Protein AF-A0A090MGS6-F1 (afdb_monomer_lite)

Sequence (67 aa):
MHSEDPKDQLHCVEVFRAFGNANNLAFAELHADIIRKFGRFPHRNTVLGRRTTAEEAAFLADGGFKG

Structure (mmCIF, N/CA/C/O backbone):
data_AF-A0A090MGS6-F1
#
_entry.id   AF-A0A090MGS6-F1
#
loop_
_atom_site.group_PDB
_atom_site.id
_atom_site.type_symbol
_atom_site.label_atom_id
_atom_site.label_alt_id
_atom_site.label_comp_id
_atom_site.label_asym_id
_atom_site.label_entity_id
_atom_site.label_seq_id
_atom_site.pdbx_PDB_ins_code
_atom_site.Cartn_x
_atom_site.Cartn_y
_atom_site.Cartn_z
_atom_site.occupancy
_atom_site.B_iso_or_equiv
_atom_site.auth_seq_id
_atom_site.auth_comp_id
_atom_site.auth_asym_id
_atom_site.auth_atom_id
_atom_site.pdbx_PDB_model_num
ATOM 1 N N . MET A 1 1 ? 4.711 6.126 -5.866 1.00 81.38 1 MET A N 1
ATOM 2 C CA . MET A 1 1 ? 4.793 5.134 -4.770 1.00 81.38 1 MET A CA 1
ATOM 3 C C . MET A 1 1 ? 3.937 5.512 -3.559 1.00 81.38 1 MET A C 1
ATOM 5 O O . MET A 1 1 ? 3.211 4.659 -3.079 1.00 81.38 1 MET A O 1
ATOM 9 N N . HIS A 1 2 ? 3.963 6.756 -3.060 1.00 92.81 2 HIS A N 1
ATOM 10 C CA . HIS A 1 2 ? 3.288 7.108 -1.791 1.00 92.81 2 HIS A CA 1
ATOM 11 C C . HIS A 1 2 ? 1.889 7.748 -1.903 1.00 92.81 2 HIS A C 1
ATOM 13 O O . HIS A 1 2 ? 1.316 8.095 -0.867 1.00 92.81 2 HIS A O 1
ATOM 19 N N . SER A 1 3 ? 1.364 7.929 -3.119 1.00 96.00 3 SER A N 1
ATOM 20 C CA . SER A 1 3 ? -0.004 8.420 -3.359 1.00 96.00 3 SER A CA 1
ATOM 21 C C . SER A 1 3 ? -1.040 7.364 -2.956 1.00 96.00 3 SER A C 1
ATOM 23 O O . SER A 1 3 ? -0.772 6.174 -3.083 1.00 96.00 3 SER A O 1
ATOM 25 N N . GLU A 1 4 ? -2.215 7.769 -2.477 1.00 96.62 4 GLU A N 1
ATOM 26 C CA . GLU A 1 4 ? -3.343 6.848 -2.238 1.00 96.62 4 GLU A CA 1
ATOM 27 C C . GLU A 1 4 ? -4.296 6.764 -3.451 1.00 96.62 4 GLU A C 1
ATOM 29 O O . GLU A 1 4 ? -5.324 6.100 -3.373 1.00 96.62 4 GLU A O 1
ATOM 34 N N . ASP A 1 5 ? -3.950 7.383 -4.590 1.00 97.56 5 ASP A N 1
ATOM 35 C CA . ASP A 1 5 ? -4.694 7.237 -5.847 1.00 97.56 5 ASP A CA 1
ATOM 36 C C . ASP A 1 5 ? -4.287 5.939 -6.585 1.00 97.56 5 ASP A C 1
ATOM 38 O O . ASP A 1 5 ? -3.099 5.732 -6.870 1.00 97.56 5 ASP A O 1
ATOM 42 N N . PRO A 1 6 ? -5.242 5.057 -6.945 1.00 95.94 6 PRO A N 1
ATOM 43 C CA . PRO A 1 6 ? -4.961 3.848 -7.718 1.00 95.94 6 PRO A CA 1
ATOM 44 C C . PRO A 1 6 ? -4.245 4.096 -9.054 1.00 95.94 6 PRO A C 1
ATOM 46 O O . PRO A 1 6 ? -3.410 3.285 -9.456 1.00 95.94 6 PRO A O 1
ATOM 49 N N . LYS A 1 7 ? -4.536 5.200 -9.752 1.00 97.12 7 LYS A N 1
ATOM 50 C CA . LYS A 1 7 ? -3.903 5.528 -11.041 1.00 97.12 7 LYS A CA 1
ATOM 51 C C . LYS A 1 7 ? -2.424 5.843 -10.867 1.00 97.12 7 LYS A C 1
ATOM 53 O O . LYS A 1 7 ? -1.603 5.359 -11.644 1.00 97.12 7 LYS A O 1
ATOM 58 N N . ASP A 1 8 ? -2.080 6.579 -9.815 1.00 97.69 8 ASP A N 1
ATOM 59 C CA . ASP A 1 8 ? -0.689 6.889 -9.487 1.00 97.69 8 ASP A CA 1
ATOM 60 C C . ASP A 1 8 ? 0.096 5.624 -9.130 1.00 97.69 8 ASP A C 1
ATOM 62 O O . ASP A 1 8 ? 1.284 5.521 -9.440 1.00 97.69 8 ASP A O 1
ATOM 66 N N . GLN A 1 9 ? -0.551 4.647 -8.486 1.00 97.81 9 GLN A N 1
ATOM 67 C CA . GLN A 1 9 ? 0.078 3.364 -8.178 1.00 97.81 9 GLN A CA 1
ATOM 68 C C . GLN A 1 9 ? 0.363 2.544 -9.434 1.00 97.81 9 GLN A C 1
ATOM 70 O O . GLN A 1 9 ? 1.479 2.051 -9.591 1.00 97.81 9 GLN A O 1
ATOM 75 N N . LEU A 1 10 ? -0.599 2.450 -10.356 1.00 96.44 10 LEU A N 1
ATOM 76 C CA . LEU A 1 10 ? -0.398 1.758 -11.632 1.00 96.44 10 LEU A CA 1
ATOM 77 C C . LEU A 1 10 ? 0.722 2.409 -12.447 1.00 96.44 10 LEU A C 1
ATOM 79 O O . LEU A 1 10 ? 1.641 1.719 -12.887 1.00 96.44 10 LEU A O 1
ATOM 83 N N . HIS A 1 11 ? 0.710 3.740 -12.550 1.00 96.62 11 HIS A N 1
ATOM 84 C CA . HIS A 1 11 ? 1.776 4.474 -13.225 1.00 96.62 11 HIS A CA 1
ATOM 85 C C . HIS A 1 11 ? 3.144 4.232 -12.566 1.00 96.62 11 HIS A C 1
ATOM 87 O O . HIS A 1 11 ? 4.148 4.019 -13.243 1.00 96.62 11 HIS A O 1
ATOM 93 N N . CYS A 1 12 ? 3.195 4.199 -1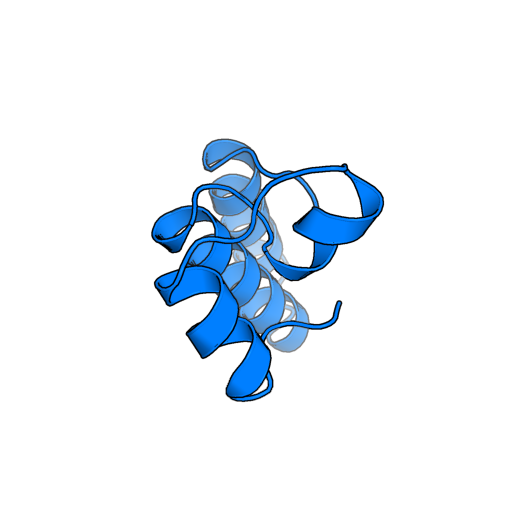1.231 1.00 95.62 12 CYS A N 1
ATOM 94 C CA . CYS A 1 12 ? 4.419 3.904 -10.493 1.00 95.62 12 CYS A CA 1
ATOM 95 C C . CYS A 1 12 ? 4.982 2.512 -10.828 1.00 95.62 12 CYS A C 1
ATOM 97 O O . CYS A 1 12 ? 6.195 2.375 -10.994 1.00 95.62 12 CYS A O 1
ATOM 99 N N . VAL A 1 13 ? 4.123 1.493 -10.930 1.00 96.00 13 VAL A N 1
ATOM 100 C CA . VAL A 1 13 ? 4.523 0.130 -11.317 1.00 96.00 13 VAL A CA 1
ATOM 101 C C . VAL A 1 13 ? 5.078 0.113 -12.740 1.00 96.00 13 VAL A C 1
ATOM 103 O O . VAL A 1 13 ? 6.141 -0.462 -12.968 1.00 96.00 13 VAL A O 1
ATOM 106 N N . GLU A 1 14 ? 4.411 0.775 -13.686 1.00 95.81 14 GLU A N 1
ATOM 107 C CA . GLU A 1 14 ? 4.865 0.862 -15.081 1.00 95.81 14 GLU A CA 1
ATOM 108 C C . GLU A 1 14 ? 6.250 1.506 -15.196 1.00 95.81 14 GLU A C 1
ATOM 110 O O . GLU A 1 14 ? 7.136 0.956 -15.855 1.00 95.81 14 GLU A O 1
ATOM 115 N N . VAL A 1 15 ? 6.467 2.626 -14.500 1.00 94.88 15 VAL A N 1
ATOM 116 C CA . VAL A 1 15 ? 7.757 3.329 -14.488 1.00 94.88 15 VAL A CA 1
ATOM 117 C C . VAL A 1 15 ? 8.866 2.435 -13.933 1.00 94.88 15 VAL A C 1
ATOM 119 O O . VAL A 1 15 ? 9.922 2.310 -14.557 1.00 94.88 15 VAL A O 1
ATOM 122 N N . PHE A 1 16 ? 8.648 1.771 -12.792 1.00 94.06 16 PHE A N 1
ATOM 123 C CA . PHE A 1 16 ? 9.679 0.902 -12.211 1.00 94.06 16 PHE A CA 1
ATOM 124 C C . PHE A 1 16 ? 9.922 -0.370 -13.019 1.00 94.06 16 PHE A C 1
ATOM 126 O O . PHE A 1 16 ? 11.062 -0.834 -13.087 1.00 94.06 16 PHE A O 1
ATOM 133 N N . ARG A 1 17 ? 8.890 -0.895 -13.687 1.00 93.69 17 ARG A N 1
ATOM 134 C CA . ARG A 1 17 ? 9.029 -2.015 -14.619 1.00 93.69 17 ARG A CA 1
ATOM 135 C C . ARG A 1 17 ? 9.902 -1.634 -15.811 1.00 93.69 17 ARG A C 1
ATOM 137 O O . ARG A 1 17 ? 10.788 -2.402 -16.168 1.00 93.69 17 ARG A O 1
ATOM 144 N N . ALA A 1 18 ? 9.700 -0.446 -16.380 1.00 93.44 18 ALA A N 1
ATOM 145 C CA . ALA A 1 18 ? 10.517 0.058 -17.482 1.00 93.44 18 ALA A CA 1
ATOM 146 C C . ALA A 1 18 ? 11.962 0.378 -17.059 1.00 93.44 18 ALA A C 1
ATOM 148 O O . ALA A 1 18 ? 12.891 0.173 -17.835 1.00 93.44 18 ALA A O 1
ATOM 149 N N . PHE A 1 19 ? 12.167 0.851 -15.825 1.00 91.81 19 PHE A N 1
ATOM 150 C CA . PHE A 1 19 ? 13.491 1.205 -15.303 1.00 91.81 19 PHE A CA 1
ATOM 151 C C . PHE A 1 19 ? 14.389 -0.013 -15.006 1.00 91.81 19 PHE A C 1
ATOM 153 O O . PHE A 1 19 ? 15.606 0.127 -14.923 1.00 91.81 19 PHE A O 1
ATOM 160 N N . GLY A 1 20 ? 13.818 -1.211 -14.841 1.00 84.81 20 GLY A N 1
ATOM 161 C CA . GLY A 1 20 ? 14.586 -2.452 -14.679 1.00 84.81 20 GLY A CA 1
ATOM 162 C C . GLY A 1 20 ? 15.207 -2.667 -13.292 1.00 84.81 20 GLY A C 1
ATOM 163 O O . GLY A 1 20 ? 16.075 -3.522 -13.133 1.00 84.81 20 GLY A O 1
ATOM 164 N N . ASN A 1 21 ? 14.769 -1.930 -12.265 1.00 85.00 21 ASN A N 1
ATOM 165 C CA . ASN A 1 21 ? 15.178 -2.180 -10.880 1.00 85.00 21 ASN A CA 1
ATOM 166 C C . ASN A 1 21 ? 14.174 -3.120 -10.194 1.00 85.00 21 ASN A C 1
ATOM 168 O O . ASN A 1 21 ? 13.118 -2.683 -9.735 1.00 85.00 21 ASN A O 1
ATOM 172 N N . ALA A 1 22 ? 14.523 -4.406 -10.115 1.00 84.06 22 ALA A N 1
ATOM 173 C CA . ALA A 1 22 ? 13.648 -5.458 -9.591 1.00 84.06 22 ALA A CA 1
ATOM 174 C C . ALA A 1 22 ? 13.191 -5.219 -8.141 1.00 84.06 22 ALA A C 1
ATOM 176 O O . ALA A 1 22 ? 12.032 -5.473 -7.817 1.00 84.06 22 ALA A O 1
ATOM 1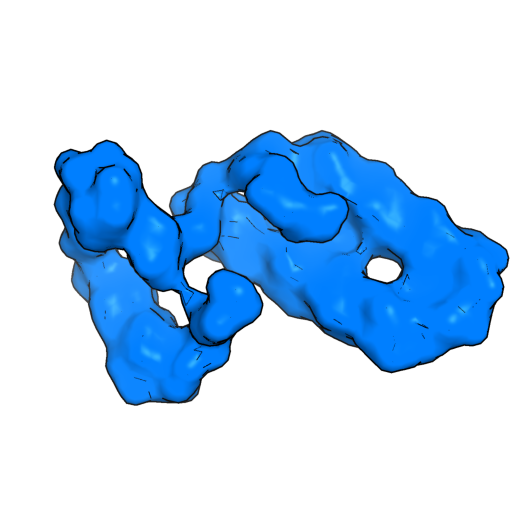77 N N . ASN A 1 23 ? 14.062 -4.678 -7.282 1.00 87.38 23 ASN A N 1
ATOM 178 C CA . ASN A 1 23 ? 13.707 -4.395 -5.890 1.00 87.38 23 ASN A CA 1
ATOM 179 C C . ASN A 1 23 ? 12.644 -3.296 -5.817 1.00 87.38 23 ASN A C 1
ATOM 181 O O . ASN A 1 23 ? 11.617 -3.463 -5.163 1.00 87.38 23 ASN A O 1
ATOM 185 N N . ASN A 1 24 ? 12.851 -2.191 -6.536 1.00 90.12 24 ASN A N 1
ATOM 186 C CA . ASN A 1 24 ? 11.894 -1.086 -6.547 1.00 90.12 24 ASN A CA 1
ATOM 187 C C . ASN A 1 24 ? 10.565 -1.473 -7.206 1.00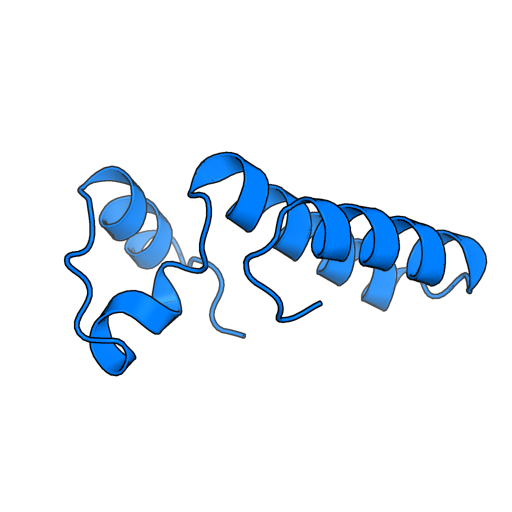 90.12 24 ASN A C 1
ATOM 189 O O . ASN A 1 24 ? 9.519 -0.990 -6.776 1.00 90.12 24 ASN A O 1
ATOM 193 N N . LEU A 1 25 ? 10.593 -2.353 -8.212 1.00 94.19 25 LEU A N 1
ATOM 194 C CA . LEU A 1 25 ? 9.381 -2.895 -8.820 1.00 94.19 25 LEU A CA 1
ATOM 195 C C . LEU A 1 25 ? 8.565 -3.709 -7.810 1.00 94.19 25 LEU A C 1
ATOM 197 O O . LEU A 1 25 ? 7.375 -3.448 -7.666 1.00 94.19 25 LEU A O 1
ATOM 201 N N . ALA A 1 26 ? 9.201 -4.613 -7.058 1.00 93.50 26 ALA A N 1
ATOM 202 C CA . ALA A 1 26 ? 8.514 -5.394 -6.029 1.00 93.50 26 ALA A CA 1
ATOM 203 C C . ALA A 1 26 ? 7.857 -4.490 -4.970 1.00 93.50 26 ALA A C 1
ATOM 205 O O . ALA A 1 26 ? 6.711 -4.710 -4.575 1.00 93.50 26 ALA A O 1
ATOM 206 N N . PHE A 1 27 ? 8.540 -3.416 -4.554 1.00 93.31 27 PHE A N 1
ATOM 207 C CA . PHE A 1 27 ? 7.940 -2.418 -3.667 1.00 93.31 27 PHE A CA 1
ATOM 208 C C . PHE A 1 27 ? 6.773 -1.675 -4.325 1.00 93.31 27 PHE A C 1
ATOM 210 O O . PHE A 1 27 ? 5.750 -1.474 -3.673 1.00 93.31 27 PHE A O 1
ATOM 217 N N . ALA A 1 28 ? 6.887 -1.263 -5.588 1.00 94.88 28 ALA A N 1
ATOM 218 C CA . ALA A 1 28 ? 5.808 -0.576 -6.296 1.00 94.88 28 ALA A CA 1
ATOM 219 C C . ALA A 1 28 ? 4.557 -1.458 -6.439 1.00 94.88 28 ALA A C 1
ATOM 221 O O . ALA A 1 28 ? 3.446 -0.984 -6.207 1.00 94.88 28 ALA A O 1
ATOM 222 N N . GLU A 1 29 ? 4.737 -2.742 -6.752 1.00 95.31 29 GLU A N 1
ATOM 223 C CA . GLU A 1 29 ? 3.649 -3.721 -6.850 1.00 95.31 29 GLU A CA 1
ATOM 224 C C . GLU A 1 29 ? 2.975 -3.936 -5.486 1.00 95.31 29 GLU A C 1
ATOM 226 O O . GLU A 1 29 ? 1.747 -3.881 -5.395 1.00 95.31 29 GLU A O 1
ATOM 231 N N . LEU A 1 30 ? 3.756 -4.034 -4.402 1.00 95.12 30 LEU A N 1
ATOM 232 C CA . LEU A 1 30 ? 3.219 -4.113 -3.040 1.00 95.12 30 LEU A CA 1
ATOM 233 C C . LEU A 1 30 ? 2.364 -2.887 -2.672 1.00 95.12 30 LEU A C 1
ATOM 235 O O . LEU A 1 30 ? 1.281 -3.036 -2.105 1.00 95.12 30 LEU A O 1
ATOM 239 N N . HIS A 1 31 ? 2.819 -1.671 -2.995 1.00 95.75 31 HIS A N 1
ATOM 240 C CA . HIS A 1 31 ? 2.037 -0.456 -2.733 1.00 95.75 31 HIS A CA 1
ATOM 241 C C . HIS A 1 31 ? 0.730 -0.446 -3.533 1.00 95.75 31 HIS A C 1
ATOM 243 O O . HIS A 1 31 ? -0.326 -0.139 -2.973 1.00 95.75 31 HIS A O 1
ATOM 249 N N . ALA A 1 32 ? 0.781 -0.826 -4.813 1.00 97.00 32 ALA A N 1
ATOM 250 C CA . ALA A 1 32 ? -0.402 -0.924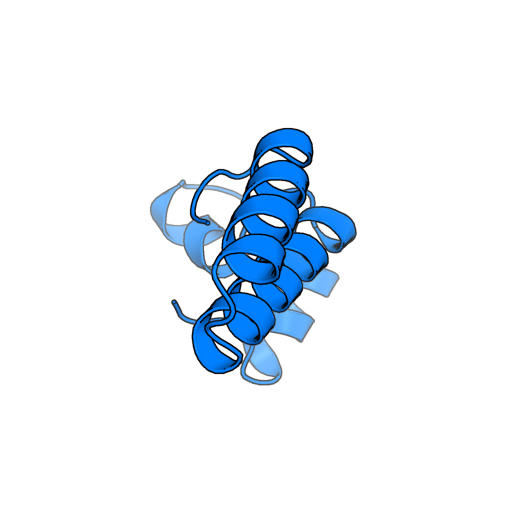 -5.658 1.00 97.00 32 ALA A CA 1
ATOM 251 C C . ALA A 1 32 ? -1.416 -1.938 -5.111 1.00 97.00 32 ALA A C 1
ATOM 253 O O . ALA A 1 32 ? -2.614 -1.655 -5.101 1.00 97.00 32 ALA A O 1
ATOM 254 N N . ASP A 1 33 ? -0.957 -3.075 -4.586 1.00 96.75 33 ASP A N 1
ATOM 255 C CA . ASP A 1 33 ? -1.826 -4.089 -3.990 1.00 96.75 33 ASP A CA 1
ATOM 256 C C . ASP A 1 33 ? -2.519 -3.614 -2.711 1.00 96.75 33 ASP A C 1
ATOM 258 O O . ASP A 1 33 ? -3.711 -3.879 -2.524 1.00 96.75 33 ASP A O 1
ATOM 262 N N . ILE A 1 34 ? -1.818 -2.865 -1.855 1.00 96.50 34 ILE A N 1
ATOM 263 C CA . ILE A 1 34 ? -2.406 -2.277 -0.643 1.00 96.50 34 ILE A CA 1
ATOM 264 C C . ILE A 1 34 ? -3.495 -1.269 -1.021 1.00 96.50 34 ILE A C 1
ATOM 266 O O . ILE A 1 34 ? -4.604 -1.341 -0.489 1.00 96.50 34 ILE A O 1
ATOM 270 N N . ILE A 1 35 ? -3.214 -0.370 -1.970 1.00 97.38 35 ILE A N 1
ATOM 271 C CA . ILE A 1 35 ? -4.197 0.613 -2.446 1.00 97.38 35 ILE A CA 1
ATOM 272 C C . ILE A 1 35 ? -5.363 -0.070 -3.161 1.00 97.38 35 ILE A C 1
ATOM 274 O O . ILE A 1 35 ? -6.508 0.308 -2.949 1.00 97.38 35 ILE A O 1
ATOM 278 N N . ARG A 1 36 ? -5.124 -1.129 -3.937 1.00 96.81 36 ARG A N 1
ATOM 279 C CA . ARG A 1 36 ? -6.197 -1.918 -4.553 1.00 96.81 36 ARG A CA 1
ATOM 280 C C . ARG A 1 36 ? -7.100 -2.579 -3.510 1.00 96.81 36 ARG A C 1
ATOM 282 O O . ARG A 1 36 ? -8.307 -2.646 -3.718 1.00 96.81 36 ARG A O 1
ATOM 289 N N . LYS A 1 37 ? -6.529 -3.076 -2.409 1.00 96.12 37 LYS A N 1
ATOM 290 C CA . LYS A 1 37 ? -7.273 -3.781 -1.356 1.00 96.12 37 LYS A CA 1
ATOM 291 C C . LYS A 1 37 ? -8.038 -2.837 -0.428 1.00 96.12 37 LYS A C 1
ATOM 293 O O . LYS A 1 37 ? -9.173 -3.134 -0.077 1.00 96.12 37 LYS A O 1
ATOM 298 N N . PHE A 1 38 ? -7.422 -1.731 -0.015 1.00 96.62 38 PHE A N 1
ATOM 299 C CA . PHE A 1 38 ? -7.959 -0.860 1.039 1.00 96.62 38 PHE A CA 1
ATOM 300 C C . PHE A 1 38 ? -8.334 0.547 0.555 1.00 96.62 38 PHE A C 1
ATOM 302 O O . PHE A 1 38 ? -8.942 1.308 1.302 1.00 96.62 38 PHE A O 1
ATOM 309 N N . GLY A 1 39 ? -7.950 0.929 -0.665 1.00 96.88 39 GLY A N 1
ATOM 310 C CA . GLY A 1 39 ? -8.124 2.284 -1.204 1.00 96.88 39 GLY A CA 1
ATOM 311 C C . GLY A 1 39 ? -7.207 3.337 -0.575 1.00 96.88 39 GLY A C 1
ATOM 312 O O . GLY A 1 39 ? -7.308 4.512 -0.907 1.00 96.88 39 GLY A O 1
ATOM 313 N N . ARG A 1 40 ? -6.350 2.940 0.372 1.00 97.06 40 ARG A N 1
ATOM 314 C CA . ARG A 1 40 ? -5.481 3.808 1.178 1.00 97.06 40 ARG A CA 1
ATOM 315 C C . ARG A 1 40 ? -4.411 2.979 1.884 1.00 97.06 40 ARG A C 1
ATOM 317 O O . ARG A 1 40 ? -4.471 1.753 1.860 1.00 97.06 40 ARG A O 1
ATOM 324 N N . PHE A 1 41 ? -3.466 3.627 2.557 1.00 96.88 41 PHE A N 1
ATOM 325 C CA . PHE A 1 41 ? -2.477 2.971 3.409 1.00 96.88 41 PHE A CA 1
ATOM 326 C C . PHE A 1 41 ? -2.963 2.894 4.865 1.00 96.88 41 PHE A C 1
ATOM 328 O O . PHE A 1 41 ? -2.998 3.923 5.554 1.00 96.88 41 PHE A O 1
ATOM 335 N N . PRO A 1 42 ? -3.278 1.695 5.395 1.00 96.81 42 PRO A N 1
ATOM 336 C CA . PRO A 1 42 ? -3.823 1.572 6.746 1.00 96.81 42 PRO A CA 1
ATOM 337 C C . PRO A 1 42 ? -2.879 2.053 7.856 1.00 96.81 42 PRO A C 1
ATOM 339 O O . PRO A 1 42 ? -3.345 2.569 8.869 1.00 96.81 42 PRO A O 1
ATOM 342 N N . HIS A 1 43 ? -1.555 1.973 7.664 1.00 94.94 43 HIS A N 1
ATOM 343 C CA . HIS A 1 43 ? -0.581 2.459 8.655 1.00 94.94 43 HIS A CA 1
ATOM 344 C C . HIS A 1 43 ? -0.678 3.978 8.885 1.00 94.94 43 HIS A C 1
ATOM 346 O O . HIS A 1 43 ? -0.286 4.468 9.941 1.00 94.94 43 HIS A O 1
ATOM 352 N N . ARG A 1 44 ? -1.245 4.731 7.929 1.00 96.00 44 ARG A N 1
ATOM 353 C CA . ARG A 1 44 ? -1.456 6.181 8.050 1.00 96.00 44 ARG A CA 1
ATOM 354 C C . ARG A 1 44 ? -2.755 6.542 8.761 1.00 96.00 44 ARG A C 1
ATOM 356 O O . ARG A 1 44 ? -2.999 7.720 9.002 1.00 96.00 44 ARG A O 1
ATOM 363 N N . ASN A 1 45 ? -3.605 5.569 9.091 1.00 96.25 45 ASN A N 1
ATOM 364 C CA . ASN A 1 45 ? -4.925 5.853 9.650 1.00 96.25 45 ASN A CA 1
ATOM 365 C C . ASN A 1 45 ? -4.841 6.689 10.928 1.00 96.25 45 ASN A C 1
ATOM 367 O O . ASN A 1 45 ? -5.482 7.732 10.999 1.00 96.25 45 ASN A O 1
ATOM 371 N N . THR A 1 46 ? -3.996 6.297 11.882 1.00 94.00 46 THR A N 1
ATOM 372 C CA . THR A 1 46 ? -3.852 7.009 13.159 1.00 94.00 46 THR A CA 1
ATOM 373 C C . THR A 1 46 ? -3.370 8.446 12.972 1.00 94.00 46 THR A C 1
ATOM 375 O O . THR A 1 46 ? -3.965 9.363 13.531 1.00 94.00 46 THR A O 1
ATOM 378 N N . VAL A 1 47 ? -2.329 8.666 12.159 1.00 94.88 47 VAL A N 1
ATOM 379 C CA . VAL A 1 47 ? -1.758 10.011 11.958 1.00 94.88 47 VAL A CA 1
ATOM 380 C C . VAL A 1 47 ? -2.689 10.933 11.160 1.00 94.88 47 VAL A C 1
ATOM 382 O O . VAL A 1 47 ? -2.661 12.143 11.348 1.00 94.88 47 VAL A O 1
ATOM 385 N N . LEU A 1 48 ? -3.557 10.367 10.317 1.00 95.81 48 LEU A N 1
ATOM 386 C CA . LEU A 1 48 ? -4.563 11.103 9.546 1.00 95.81 48 LEU A CA 1
ATOM 387 C C . LEU A 1 48 ? -5.938 11.165 10.241 1.00 95.81 48 LEU A C 1
ATOM 389 O O . LEU A 1 48 ? -6.906 11.609 9.626 1.00 95.81 48 LEU A O 1
ATOM 393 N N . GLY A 1 49 ? -6.060 10.691 11.488 1.00 96.50 49 GLY A N 1
ATOM 394 C CA . GLY A 1 49 ? -7.320 10.705 12.245 1.00 96.50 49 GLY A CA 1
ATOM 395 C C . GLY A 1 49 ? -8.427 9.813 11.665 1.00 96.50 49 GLY A C 1
ATOM 396 O O . GLY A 1 49 ? -9.609 10.042 11.917 1.00 96.50 49 GLY A O 1
ATOM 397 N N . ARG A 1 50 ? -8.074 8.801 10.865 1.00 97.50 50 ARG A N 1
ATOM 398 C CA . ARG A 1 50 ? -9.023 7.882 10.222 1.00 97.50 50 ARG A CA 1
ATOM 399 C C . ARG A 1 50 ? -9.329 6.700 11.133 1.00 97.50 50 ARG A C 1
ATOM 401 O O . ARG A 1 50 ? -8.442 6.134 11.765 1.00 97.50 50 ARG A O 1
ATOM 408 N N . ARG A 1 51 ? -10.585 6.253 11.121 1.00 97.19 51 ARG A N 1
ATOM 409 C CA . ARG A 1 51 ? -10.968 4.981 11.742 1.00 97.19 51 ARG A CA 1
ATOM 410 C C . ARG A 1 51 ? -10.416 3.810 10.924 1.00 97.19 51 ARG A C 1
ATOM 412 O O . ARG A 1 51 ? -10.634 3.751 9.711 1.00 97.19 51 ARG A O 1
ATOM 419 N N . THR A 1 52 ? -9.759 2.881 11.611 1.00 97.44 52 THR A N 1
ATOM 420 C CA . THR A 1 52 ? -9.278 1.607 11.059 1.00 97.44 52 THR A CA 1
ATOM 421 C C . THR A 1 52 ? -10.414 0.581 11.019 1.00 97.44 52 THR A C 1
ATOM 423 O O . THR A 1 52 ? -11.146 0.430 12.003 1.00 97.44 52 THR A O 1
ATOM 426 N N . THR A 1 53 ? -10.592 -0.104 9.888 1.00 97.69 53 THR A N 1
ATOM 427 C CA . THR A 1 53 ? -11.557 -1.211 9.753 1.00 97.69 53 THR A CA 1
ATOM 428 C C . THR A 1 53 ? -11.014 -2.502 10.373 1.00 97.69 53 THR A C 1
ATOM 430 O O . THR A 1 53 ? -9.831 -2.602 10.693 1.00 97.69 53 THR A O 1
ATOM 433 N N . ALA A 1 54 ? -11.864 -3.518 10.548 1.00 97.19 54 ALA A N 1
ATOM 434 C CA . ALA A 1 54 ? -11.417 -4.812 11.065 1.00 97.19 54 ALA A CA 1
ATOM 435 C C . ALA A 1 54 ? -10.391 -5.489 10.132 1.00 97.19 54 ALA A C 1
ATOM 437 O O . ALA A 1 54 ? -9.398 -6.034 10.607 1.00 97.19 54 ALA A O 1
ATOM 438 N N . GLU A 1 55 ? -10.586 -5.401 8.812 1.00 96.12 55 GLU A N 1
ATOM 439 C CA . GLU A 1 55 ? -9.659 -5.975 7.824 1.00 96.12 55 GLU A CA 1
ATOM 440 C C . GLU A 1 55 ? -8.318 -5.237 7.808 1.00 96.12 55 GLU A C 1
ATOM 442 O O . GLU A 1 55 ? -7.261 -5.861 7.718 1.00 96.12 55 GLU A O 1
ATOM 447 N N . GLU A 1 56 ? -8.353 -3.909 7.925 1.00 96.69 56 GLU A N 1
ATOM 448 C CA . GLU A 1 56 ? -7.156 -3.082 8.044 1.00 96.69 56 GLU A CA 1
ATOM 449 C C . GLU A 1 56 ? -6.393 -3.389 9.339 1.00 96.69 56 GLU A C 1
ATOM 451 O O . GLU A 1 56 ? -5.169 -3.496 9.319 1.00 96.69 56 GLU A O 1
ATOM 456 N N . ALA A 1 57 ? -7.099 -3.576 10.458 1.00 95.50 57 ALA A N 1
ATOM 457 C CA . ALA A 1 57 ? -6.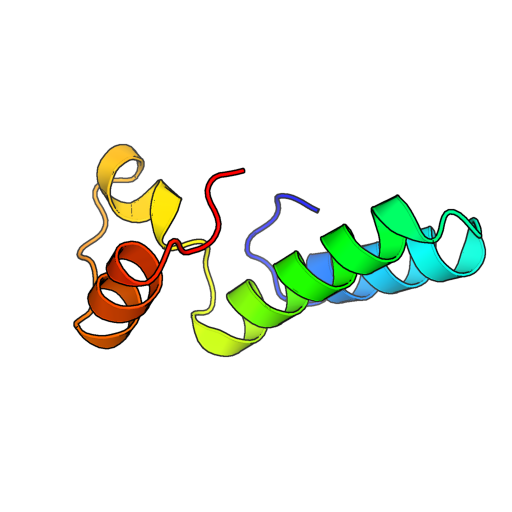488 -3.930 11.735 1.00 95.50 57 ALA A CA 1
ATOM 458 C C . ALA A 1 57 ? -5.822 -5.313 11.685 1.00 95.50 57 ALA A C 1
ATOM 460 O O . ALA A 1 57 ? -4.688 -5.454 12.138 1.00 95.50 57 ALA A O 1
ATOM 461 N N . ALA A 1 58 ? -6.485 -6.309 11.088 1.00 95.69 58 ALA A N 1
ATOM 462 C CA . ALA A 1 58 ? -5.910 -7.637 10.885 1.00 95.69 58 ALA A CA 1
ATOM 463 C C . ALA A 1 58 ? -4.655 -7.578 9.999 1.00 95.69 58 ALA A C 1
ATOM 465 O O . ALA A 1 58 ? -3.632 -8.165 10.339 1.00 95.69 58 ALA A O 1
ATOM 466 N N . PHE A 1 59 ? -4.701 -6.805 8.909 1.00 94.69 59 PHE A N 1
ATOM 467 C CA . PHE A 1 59 ? -3.544 -6.591 8.038 1.00 94.69 59 PHE A CA 1
ATOM 468 C C . PHE A 1 59 ? -2.364 -5.936 8.765 1.00 94.69 59 PHE A C 1
ATOM 470 O O . PHE A 1 59 ? -1.222 -6.334 8.561 1.00 94.69 59 PHE A O 1
ATOM 477 N N . LEU A 1 60 ? -2.621 -4.945 9.623 1.00 93.75 60 LEU A N 1
ATOM 478 C CA . LEU A 1 60 ? -1.575 -4.300 10.421 1.00 93.75 60 LEU A CA 1
ATOM 479 C C . LEU A 1 60 ? -0.997 -5.232 11.499 1.00 93.75 60 LEU A C 1
ATOM 481 O O . LEU A 1 60 ? 0.191 -5.134 11.807 1.00 93.75 60 LEU A O 1
ATOM 485 N N . ALA A 1 61 ? -1.820 -6.117 12.068 1.00 93.06 61 ALA A N 1
ATOM 486 C CA . ALA A 1 61 ? -1.395 -7.084 13.078 1.00 93.06 61 ALA A CA 1
ATOM 487 C C . ALA A 1 61 ? -0.483 -8.179 12.496 1.00 93.06 61 ALA A C 1
ATOM 489 O O . ALA A 1 61 ? 0.478 -8.571 13.153 1.00 93.06 61 ALA A O 1
ATOM 490 N N . ASP A 1 62 ? -0.722 -8.609 11.253 1.00 90.50 62 ASP A N 1
ATOM 491 C CA . ASP A 1 62 ? 0.060 -9.636 10.540 1.00 90.50 62 ASP A CA 1
ATOM 492 C C . ASP A 1 62 ? 1.401 -9.113 9.976 1.00 90.50 62 ASP A C 1
ATOM 494 O O . ASP A 1 62 ? 1.895 -9.529 8.934 1.00 90.50 62 ASP A O 1
ATOM 498 N N . GLY A 1 63 ? 1.991 -8.111 10.629 1.00 82.56 63 GLY A N 1
ATOM 499 C CA . GLY A 1 63 ? 3.234 -7.474 10.194 1.00 82.56 63 GLY A CA 1
ATOM 500 C C . GLY A 1 63 ? 3.042 -6.332 9.196 1.00 82.56 63 GLY A C 1
ATOM 501 O O . GLY A 1 63 ? 3.821 -5.381 9.264 1.00 82.56 63 GLY A O 1
ATOM 502 N N . GLY A 1 64 ? 1.982 -6.363 8.379 1.00 81.50 64 GLY A N 1
ATOM 503 C CA . GLY A 1 64 ? 1.525 -5.271 7.513 1.00 81.50 64 GLY A CA 1
ATOM 504 C C . GLY A 1 64 ? 2.611 -4.607 6.655 1.00 81.50 64 GLY A C 1
ATOM 505 O O . GLY A 1 64 ? 3.737 -5.075 6.523 1.00 81.50 64 GLY A O 1
ATOM 506 N N . PHE A 1 65 ? 2.277 -3.458 6.069 1.00 84.06 65 PHE A N 1
ATOM 507 C CA . PHE A 1 65 ? 3.269 -2.579 5.450 1.00 84.06 65 PHE A CA 1
ATOM 508 C C . PHE A 1 65 ? 3.546 -1.381 6.359 1.00 84.06 65 PHE A C 1
ATOM 510 O O . PHE A 1 65 ? 2.615 -0.651 6.712 1.00 84.06 65 PHE A O 1
ATOM 517 N N . LYS A 1 66 ? 4.821 -1.187 6.715 1.00 72.62 66 LYS A N 1
ATOM 518 C CA . LYS A 1 66 ? 5.300 -0.170 7.670 1.00 72.62 66 LYS A CA 1
ATOM 519 C C . LYS A 1 66 ? 6.219 0.8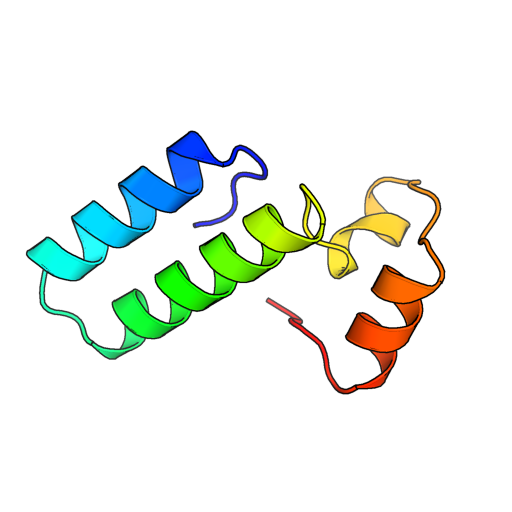88 7.038 1.00 72.62 66 LYS A C 1
ATOM 521 O O . LYS A 1 66 ? 7.065 1.429 7.742 1.00 72.62 66 LYS A O 1
ATOM 526 N N . GLY A 1 67 ? 6.103 1.102 5.724 1.00 60.25 67 GLY A N 1
ATOM 527 C CA . GLY A 1 67 ? 6.902 2.103 5.006 1.00 60.25 67 GLY A CA 1
ATOM 528 C C . GLY A 1 67 ? 6.709 3.522 5.511 1.00 60.25 67 GLY A C 1
ATOM 529 O O . GLY A 1 67 ? 5.612 3.826 6.032 1.00 60.25 67 GLY A O 1
#

Foldseek 3Di:
DQDLDLVVLVVQLVVVVVVPDPVSNVVSVLVNVCSVVPSHQLLCCVVVVHDADPVSVVCVVVVHDDD

Secondary structure (DSSP, 8-state):
---S-HHHHHHHHHHHHHHT-HHHHHHHHHHHHHHHHHSS-GGGTTTTTPPPPHHHHHHHHTT----

pLDDT: mean 93.31, std 6.39, range [60.25, 97.81]

Radius of gyration: 12.51 Å; chains: 1; bounding box: 27×21×31 Å

InterPro domains:
  IPR010323 Protein of unknown function DUF924 [PF06041] (1-64)
  IPR011990 Tetratricopeptide-like helical domain superfamily [G3DSA:1.25.40.10] (1-67)
  IPR011990 Tetratricopeptide-like helical domain superfamily [SSF48452] (1-63)

Organism: Afipia felis (NCBI:txid1035)